Protein AF-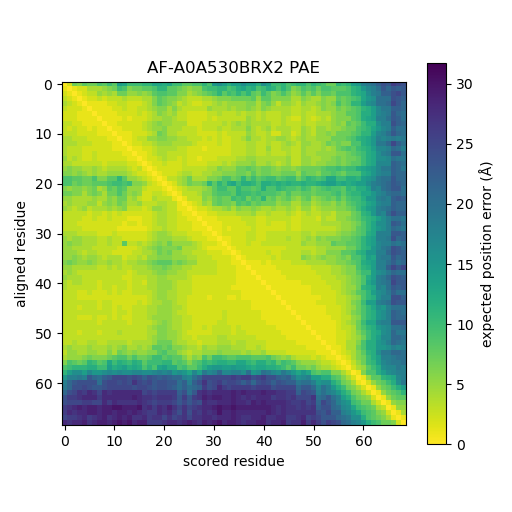A0A530BRX2-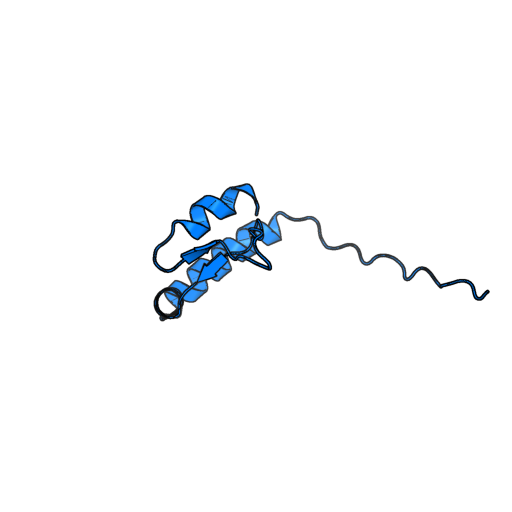F1 (afdb_monomer)

pLDDT: mean 84.35, std 10.23, range [52.38, 94.12]

Structure (mmCIF, N/CA/C/O backbone):
data_AF-A0A530BRX2-F1
#
_entry.id   AF-A0A530BRX2-F1
#
loop_
_atom_site.group_PDB
_atom_site.id
_atom_site.type_symbol
_atom_site.label_atom_id
_atom_site.label_alt_id
_atom_site.label_comp_id
_atom_site.label_asym_id
_atom_site.label_entity_id
_atom_site.label_seq_id
_atom_site.pdbx_PDB_ins_code
_atom_site.Cartn_x
_atom_site.Cartn_y
_atom_site.Cartn_z
_atom_site.occupancy
_atom_site.B_iso_or_equiv
_atom_site.auth_seq_id
_atom_site.auth_comp_id
_atom_site.auth_asym_id
_atom_site.auth_atom_id
_atom_site.pdbx_PDB_model_num
ATOM 1 N N . GLY A 1 1 ? 3.109 -1.684 -7.608 1.00 75.31 1 GLY A N 1
ATOM 2 C CA . GLY A 1 1 ? 4.060 -1.373 -8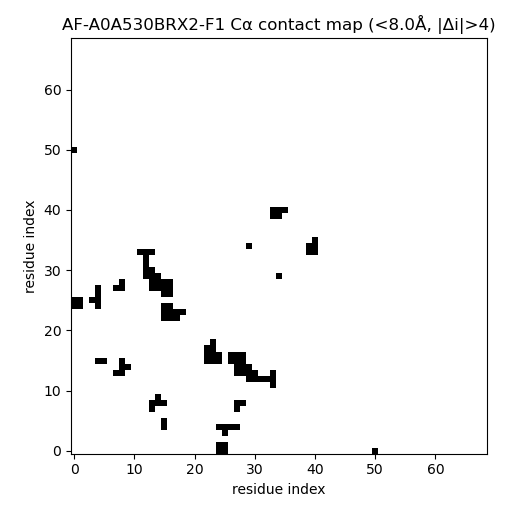.701 1.00 75.31 1 GLY A CA 1
ATOM 3 C C . GLY A 1 1 ? 3.945 0.066 -9.167 1.00 75.31 1 GLY A C 1
ATOM 4 O O . GLY A 1 1 ? 3.019 0.745 -8.743 1.00 75.31 1 GLY A O 1
ATOM 5 N N . LYS A 1 2 ? 4.847 0.522 -10.052 1.00 75.12 2 LYS A N 1
ATOM 6 C CA . LYS A 1 2 ? 4.932 1.924 -10.526 1.00 75.12 2 LYS A CA 1
ATOM 7 C C . LYS A 1 2 ? 3.598 2.475 -11.051 1.00 75.12 2 LYS A C 1
ATOM 9 O O . LYS A 1 2 ? 3.220 3.581 -10.699 1.00 75.12 2 LYS A O 1
ATOM 14 N N . ALA A 1 3 ? 2.851 1.679 -11.820 1.00 79.31 3 ALA A N 1
ATOM 15 C CA . ALA A 1 3 ? 1.547 2.079 -12.362 1.00 79.31 3 ALA A CA 1
ATOM 16 C C . ALA A 1 3 ? 0.449 2.210 -11.287 1.00 79.31 3 ALA A C 1
ATOM 18 O O . ALA A 1 3 ? -0.369 3.121 -11.339 1.00 79.31 3 ALA A O 1
ATOM 19 N N . ALA A 1 4 ? 0.455 1.331 -10.281 1.00 82.81 4 ALA A N 1
ATOM 20 C CA . ALA A 1 4 ? -0.523 1.351 -9.191 1.00 82.81 4 ALA A CA 1
ATOM 21 C C . ALA A 1 4 ? -0.196 2.393 -8.103 1.00 82.81 4 ALA A C 1
ATOM 23 O O . ALA A 1 4 ? -1.021 2.651 -7.232 1.00 82.81 4 ALA A O 1
ATOM 24 N N . HIS A 1 5 ? 1.002 2.986 -8.138 1.00 84.56 5 HIS A N 1
ATOM 25 C CA . HIS A 1 5 ? 1.495 3.903 -7.108 1.00 84.56 5 HIS A CA 1
ATOM 26 C C . HIS A 1 5 ? 0.653 5.173 -6.996 1.00 84.56 5 HIS A C 1
ATOM 28 O O . HIS A 1 5 ? 0.206 5.492 -5.900 1.00 84.56 5 HIS A O 1
ATOM 34 N N . ALA A 1 6 ? 0.364 5.843 -8.114 1.00 84.94 6 ALA A N 1
ATOM 35 C CA . ALA A 1 6 ? -0.444 7.063 -8.106 1.00 84.94 6 ALA A CA 1
ATOM 36 C C . ALA A 1 6 ? -1.867 6.806 -7.577 1.00 84.94 6 ALA A C 1
ATOM 38 O O . ALA A 1 6 ? -2.391 7.586 -6.783 1.00 84.94 6 ALA A O 1
ATOM 39 N N . ALA A 1 7 ? -2.467 5.672 -7.956 1.00 85.81 7 ALA A N 1
ATOM 40 C CA . ALA A 1 7 ? -3.786 5.274 -7.472 1.00 85.81 7 ALA A CA 1
ATOM 41 C C . ALA A 1 7 ? -3.768 4.959 -5.967 1.00 85.81 7 ALA A C 1
ATOM 43 O O . ALA A 1 7 ? -4.638 5.421 -5.235 1.00 85.81 7 ALA A O 1
ATOM 44 N N . ALA A 1 8 ? -2.755 4.226 -5.490 1.00 87.12 8 ALA A N 1
ATOM 45 C CA . ALA A 1 8 ? -2.573 3.920 -4.072 1.00 87.12 8 ALA A CA 1
ATOM 46 C C . ALA A 1 8 ? -2.342 5.186 -3.230 1.00 87.12 8 ALA A C 1
ATOM 48 O O . ALA A 1 8 ? -2.953 5.332 -2.178 1.00 87.12 8 ALA A O 1
ATOM 49 N N . ALA A 1 9 ? -1.529 6.122 -3.722 1.00 87.88 9 ALA A N 1
ATOM 50 C CA . ALA A 1 9 ? -1.251 7.398 -3.067 1.00 87.88 9 ALA A CA 1
ATOM 51 C C . ALA A 1 9 ? -2.448 8.368 -3.064 1.00 87.88 9 ALA A C 1
ATOM 53 O O . ALA A 1 9 ? -2.432 9.333 -2.313 1.00 87.88 9 ALA A O 1
ATOM 54 N N . SER A 1 10 ? -3.470 8.123 -3.890 1.00 88.56 10 SER A N 1
ATOM 55 C CA . SER A 1 10 ? -4.701 8.930 -3.931 1.00 88.56 10 SER A CA 1
ATOM 56 C C . SER A 1 10 ? -5.800 8.398 -3.002 1.00 88.56 10 SER A C 1
ATOM 58 O O . SER A 1 10 ? -6.873 8.993 -2.912 1.00 88.56 10 SER A O 1
ATOM 60 N N . ARG A 1 11 ? -5.578 7.255 -2.337 1.00 89.31 11 ARG A N 1
ATOM 61 C CA . ARG A 1 11 ? -6.539 6.688 -1.380 1.00 89.31 11 ARG A CA 1
ATOM 62 C C . ARG A 1 11 ? -6.556 7.525 -0.092 1.00 89.31 11 ARG A C 1
ATOM 64 O O . ARG A 1 11 ? -5.546 8.145 0.246 1.00 89.31 11 ARG A O 1
ATOM 71 N N . PRO A 1 12 ? -7.669 7.526 0.661 1.00 89.50 12 PRO A N 1
ATOM 72 C CA . PRO A 1 12 ? -7.736 8.210 1.947 1.00 89.50 12 PRO A CA 1
ATOM 73 C C . PRO A 1 12 ? -6.579 7.811 2.865 1.00 89.50 12 PRO A C 1
ATOM 75 O O . PRO A 1 12 ? -6.221 6.637 2.946 1.00 89.50 12 PRO A O 1
ATOM 78 N N . HIS A 1 13 ? -6.009 8.801 3.554 1.00 91.12 13 HIS A N 1
ATOM 79 C CA . HIS A 1 13 ? -4.898 8.629 4.497 1.00 91.12 13 HIS A CA 1
ATOM 80 C C . HIS A 1 13 ? -3.585 8.120 3.884 1.00 91.12 13 HIS A C 1
ATOM 82 O O . HIS A 1 13 ? -2.650 7.854 4.635 1.00 91.12 13 HIS A O 1
ATOM 88 N N . ALA A 1 14 ? -3.485 8.024 2.557 1.00 92.88 14 ALA A N 1
ATOM 89 C CA . ALA A 1 14 ? -2.258 7.672 1.862 1.00 92.88 14 ALA A CA 1
ATOM 90 C C . ALA A 1 14 ? -1.634 8.891 1.178 1.00 92.88 14 ALA A C 1
ATOM 92 O O . ALA A 1 14 ? -2.325 9.802 0.729 1.00 92.88 14 ALA A O 1
ATOM 93 N N . SER A 1 15 ? -0.309 8.900 1.098 1.00 89.56 15 SER A N 1
ATOM 94 C CA . SER A 1 15 ? 0.459 9.902 0.368 1.00 89.56 15 SER A CA 1
ATOM 95 C C . SER A 1 15 ? 1.692 9.265 -0.277 1.00 89.56 15 SER A C 1
ATOM 97 O O . SER A 1 15 ? 2.155 8.214 0.179 1.00 89.56 15 SER A O 1
ATOM 99 N N . PRO A 1 16 ? 2.266 9.867 -1.333 1.00 90.06 16 PRO A N 1
ATOM 100 C CA . PRO A 1 16 ? 3.555 9.431 -1.857 1.00 90.06 16 PRO A CA 1
ATOM 101 C C . PRO A 1 16 ? 4.625 9.470 -0.760 1.00 90.06 16 PRO A C 1
ATOM 103 O O . PRO A 1 16 ? 4.644 10.382 0.069 1.00 90.06 16 PRO A O 1
ATOM 106 N N . MET A 1 17 ? 5.506 8.470 -0.735 1.00 89.31 17 MET A N 1
ATOM 107 C CA . MET A 1 17 ? 6.668 8.491 0.150 1.00 89.31 17 MET A CA 1
ATOM 108 C C . MET A 1 17 ? 7.785 9.320 -0.488 1.00 89.31 17 MET A C 1
ATOM 110 O O . MET A 1 17 ? 8.237 9.007 -1.587 1.00 89.31 17 MET A O 1
ATOM 114 N N . GLU A 1 18 ? 8.261 10.341 0.221 1.00 88.25 18 GLU A N 1
ATOM 115 C CA . GLU A 1 18 ? 9.375 11.195 -0.202 1.00 88.25 18 GLU A CA 1
ATOM 116 C C . GLU A 1 18 ? 10.634 10.868 0.607 1.00 88.25 18 GLU A C 1
ATOM 118 O O . GLU A 1 18 ? 10.599 10.844 1.837 1.00 88.25 18 GLU A O 1
ATOM 123 N N . MET A 1 19 ? 11.770 10.657 -0.066 1.00 85.69 19 MET A N 1
ATOM 124 C CA . MET A 1 19 ? 13.068 10.480 0.593 1.00 85.69 19 MET A CA 1
ATOM 125 C C . MET A 1 19 ? 14.105 11.427 -0.012 1.00 85.69 19 MET A C 1
ATOM 127 O O . MET A 1 19 ? 14.529 11.269 -1.158 1.00 85.69 19 MET A O 1
ATOM 131 N N . GLY A 1 20 ? 14.522 12.426 0.775 1.00 83.50 20 GLY A N 1
ATOM 132 C CA . GLY A 1 20 ? 15.513 13.420 0.349 1.00 83.50 20 GLY A CA 1
ATOM 133 C C . GLY A 1 20 ? 15.052 14.279 -0.835 1.00 83.50 20 GLY A C 1
ATOM 134 O O . GLY A 1 20 ? 15.858 14.582 -1.709 1.00 83.50 20 GLY A O 1
ATOM 135 N N . GLY A 1 21 ? 13.757 14.614 -0.894 1.00 82.50 21 GLY A N 1
ATOM 136 C CA . GLY A 1 21 ? 13.163 15.428 -1.964 1.00 82.50 21 GLY A CA 1
ATOM 137 C C . GLY A 1 21 ? 12.879 14.675 -3.268 1.00 82.50 21 GLY A C 1
ATOM 138 O O . GLY A 1 21 ? 12.661 15.311 -4.296 1.00 82.50 21 GLY A O 1
ATOM 139 N N . ARG A 1 22 ? 12.925 13.337 -3.250 1.00 79.94 22 ARG A N 1
ATOM 140 C CA . ARG A 1 22 ? 12.534 12.492 -4.382 1.00 79.94 22 ARG A CA 1
ATOM 141 C C . ARG A 1 22 ? 11.407 11.552 -3.982 1.00 79.94 22 ARG A C 1
ATOM 143 O O . ARG A 1 22 ? 11.538 10.827 -2.989 1.00 79.94 22 ARG A O 1
ATOM 150 N N . SER A 1 23 ? 10.386 11.483 -4.831 1.00 78.31 23 SER A N 1
ATOM 151 C CA . SER A 1 23 ? 9.306 10.515 -4.701 1.00 78.31 23 SER A CA 1
ATOM 152 C C . SER A 1 23 ? 9.845 9.107 -4.904 1.00 78.31 23 SER A C 1
ATOM 154 O O . SER A 1 23 ? 10.423 8.777 -5.942 1.00 78.31 23 SER A O 1
ATOM 156 N N . MET A 1 24 ? 9.649 8.256 -3.904 1.00 83.50 24 MET A N 1
ATOM 157 C CA . MET A 1 24 ? 9.954 6.839 -3.997 1.00 83.50 24 MET A CA 1
ATOM 158 C C . MET A 1 24 ? 8.828 6.142 -4.753 1.00 83.50 24 MET A C 1
ATOM 160 O O . MET A 1 24 ? 7.803 5.754 -4.192 1.00 83.50 24 MET A O 1
ATOM 164 N N . GLU A 1 25 ? 9.012 5.992 -6.058 1.00 81.56 25 GLU A N 1
ATOM 165 C CA . GLU A 1 25 ? 8.034 5.324 -6.907 1.00 81.56 25 GLU A CA 1
ATOM 166 C C . GLU A 1 25 ? 7.798 3.884 -6.435 1.00 81.56 25 GLU A C 1
ATOM 168 O O . GLU A 1 25 ? 8.728 3.096 -6.263 1.00 81.56 25 GLU A O 1
ATOM 173 N N . GLY A 1 26 ? 6.529 3.536 -6.218 1.00 84.44 26 GLY A N 1
ATOM 174 C CA . GLY A 1 26 ? 6.139 2.238 -5.667 1.00 84.44 26 GLY A CA 1
ATOM 175 C C . GLY A 1 26 ? 6.059 2.182 -4.139 1.00 84.44 26 GLY A C 1
ATOM 176 O O . GLY A 1 26 ? 5.610 1.161 -3.627 1.00 84.44 26 GLY A O 1
ATOM 177 N N . TYR A 1 27 ? 6.401 3.264 -3.431 1.00 86.62 27 TYR A N 1
ATOM 178 C CA . TYR A 1 27 ? 6.249 3.386 -1.981 1.00 86.62 27 TYR A CA 1
ATOM 179 C C . TYR A 1 27 ? 5.226 4.467 -1.624 1.00 86.62 27 TYR A C 1
ATOM 181 O O . TYR A 1 27 ? 5.252 5.581 -2.151 1.00 86.62 27 TYR A O 1
ATOM 189 N N . VAL A 1 28 ? 4.326 4.140 -0.702 1.00 91.00 28 VAL A N 1
ATOM 190 C CA . VAL A 1 28 ? 3.328 5.066 -0.157 1.00 91.00 28 VAL A CA 1
ATOM 191 C C . VAL A 1 28 ? 3.465 5.120 1.358 1.00 91.00 28 VAL A C 1
ATOM 193 O O . VAL A 1 28 ? 3.858 4.139 1.988 1.00 91.00 28 VAL A O 1
ATOM 196 N N . HIS A 1 29 ? 3.160 6.271 1.938 1.00 91.00 29 HIS A N 1
ATOM 197 C CA . HIS A 1 29 ? 3.006 6.444 3.372 1.00 91.00 29 HIS A CA 1
ATOM 198 C C . HIS A 1 29 ? 1.514 6.409 3.699 1.00 91.00 29 HIS A C 1
ATOM 200 O O . HIS A 1 29 ? 0.741 7.132 3.076 1.00 91.00 29 HIS A O 1
ATOM 206 N N . VAL A 1 30 ? 1.113 5.576 4.656 1.00 93.12 30 VAL A N 1
ATOM 207 C CA . VAL A 1 30 ? -0.273 5.494 5.130 1.00 93.12 30 VAL A CA 1
ATOM 208 C C . VAL A 1 30 ? -0.300 5.997 6.567 1.00 93.12 30 VAL A C 1
ATOM 210 O O . VAL A 1 30 ? 0.445 5.504 7.412 1.00 93.12 30 VAL A O 1
ATOM 213 N N . ALA A 1 31 ? -1.114 7.014 6.841 1.00 92.50 31 ALA A N 1
ATOM 214 C CA . ALA A 1 31 ? -1.287 7.546 8.186 1.00 92.50 31 ALA A CA 1
ATOM 215 C C . ALA A 1 31 ? -1.994 6.514 9.089 1.00 92.50 31 ALA A C 1
ATOM 217 O O . ALA A 1 31 ? -2.739 5.679 8.574 1.00 92.50 31 ALA A O 1
ATOM 218 N N . PRO A 1 32 ? -1.846 6.589 10.426 1.00 91.62 32 PRO A N 1
ATOM 219 C CA . PRO A 1 32 ? -2.422 5.602 11.348 1.00 91.62 32 PRO A CA 1
ATOM 220 C C . PRO A 1 32 ? -3.930 5.372 11.175 1.00 91.62 32 PRO A C 1
ATOM 222 O O . PRO A 1 32 ? -4.424 4.276 11.413 1.00 91.62 32 PRO A O 1
ATOM 225 N N . GLN A 1 33 ? -4.666 6.391 10.724 1.00 92.00 33 GLN A N 1
ATOM 226 C CA . GLN A 1 33 ? -6.103 6.305 10.453 1.00 92.00 33 GLN A CA 1
ATOM 227 C C . GLN A 1 33 ? -6.426 5.382 9.270 1.00 92.00 33 GLN A C 1
ATOM 229 O O . GLN A 1 33 ? -7.483 4.766 9.254 1.00 92.00 33 GLN A O 1
ATOM 234 N N . GLY A 1 34 ? -5.515 5.256 8.302 1.00 89.00 34 GLY A N 1
ATOM 235 C CA . GLY A 1 34 ? -5.652 4.368 7.146 1.00 89.00 34 GLY A CA 1
ATOM 236 C C . GLY A 1 34 ? -5.239 2.920 7.413 1.00 89.00 34 GLY A C 1
ATOM 237 O O . GLY A 1 34 ? -5.279 2.115 6.488 1.00 89.00 34 GLY A O 1
ATOM 238 N N . THR A 1 35 ? -4.821 2.598 8.640 1.00 92.44 35 THR A N 1
ATOM 239 C CA . THR A 1 35 ? -4.511 1.236 9.112 1.00 92.44 35 THR A CA 1
ATOM 240 C C . THR A 1 35 ? -5.118 0.984 10.496 1.00 92.44 35 THR A C 1
ATOM 242 O O . THR A 1 35 ? -4.569 0.218 11.286 1.00 92.44 35 THR A O 1
ATOM 245 N N . ALA A 1 36 ? -6.202 1.688 10.837 1.00 92.38 36 ALA A N 1
ATOM 246 C CA . ALA A 1 36 ? -6.791 1.650 12.174 1.00 92.38 36 ALA A CA 1
ATOM 247 C C . ALA A 1 36 ? -7.545 0.341 12.449 1.00 92.38 36 ALA A C 1
ATOM 249 O O . ALA A 1 36 ? -7.671 -0.063 13.606 1.00 92.38 36 ALA A O 1
ATOM 250 N N . SER A 1 37 ? -8.032 -0.323 11.398 1.00 94.06 37 SER A N 1
ATOM 251 C CA . SER A 1 37 ? -8.662 -1.638 11.4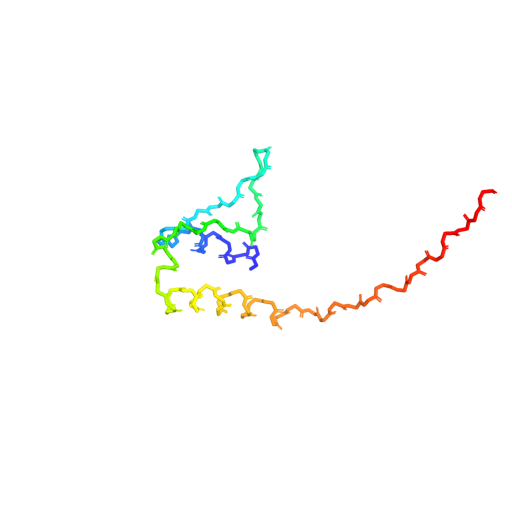79 1.00 94.06 37 SER A CA 1
ATOM 252 C C . SER A 1 37 ? -7.847 -2.710 10.755 1.00 94.06 37 SER A C 1
ATOM 254 O O . SER A 1 37 ? -7.056 -2.429 9.852 1.00 94.06 37 SER A O 1
ATOM 256 N N . GLU A 1 38 ? -8.086 -3.968 11.124 1.00 92.81 38 GLU A N 1
ATOM 257 C CA . GLU A 1 38 ? -7.513 -5.119 10.421 1.00 92.81 38 GLU A CA 1
ATOM 258 C C . GLU A 1 38 ? -7.951 -5.163 8.951 1.00 92.81 38 GLU A C 1
ATOM 260 O O . GLU A 1 38 ? -7.149 -5.504 8.087 1.00 92.81 38 GLU A O 1
ATOM 265 N N . ALA A 1 39 ? -9.188 -4.754 8.648 1.00 92.25 39 ALA A N 1
ATOM 266 C CA . ALA A 1 39 ? -9.692 -4.681 7.279 1.00 92.25 39 ALA A CA 1
ATOM 267 C C . ALA A 1 39 ? -8.933 -3.636 6.447 1.00 92.25 39 ALA A C 1
ATOM 269 O O . ALA A 1 39 ? -8.563 -3.912 5.305 1.00 92.25 39 ALA A O 1
ATOM 270 N N . ASP A 1 40 ? -8.644 -2.468 7.030 1.00 91.94 40 ASP A N 1
ATOM 271 C CA . ASP A 1 40 ? -7.865 -1.425 6.358 1.00 91.94 40 ASP A CA 1
ATOM 272 C C . ASP A 1 40 ? -6.441 -1.906 6.080 1.00 91.94 40 ASP A C 1
ATOM 274 O O . ASP A 1 40 ? -5.948 -1.786 4.958 1.00 91.94 40 ASP A O 1
ATOM 278 N N . LEU A 1 41 ? -5.791 -2.509 7.083 1.00 93.06 41 LEU A N 1
ATOM 279 C CA . LEU A 1 41 ? -4.453 -3.075 6.928 1.00 93.06 41 LEU A CA 1
ATOM 280 C C . LEU A 1 41 ? -4.431 -4.192 5.874 1.00 93.06 41 LEU A C 1
ATOM 282 O O . LEU A 1 41 ? -3.546 -4.210 5.019 1.00 93.06 41 LEU A O 1
ATOM 286 N N . THR A 1 42 ? -5.415 -5.089 5.904 1.00 94.12 42 THR A N 1
ATOM 287 C CA . THR A 1 42 ? -5.535 -6.199 4.951 1.00 94.12 42 THR A CA 1
ATOM 288 C C . THR A 1 42 ? -5.681 -5.682 3.525 1.00 94.12 42 THR A C 1
ATOM 290 O O . THR A 1 42 ? -4.956 -6.132 2.646 1.00 94.12 42 THR A O 1
ATOM 293 N N . ALA A 1 43 ? -6.496 -4.648 3.294 1.00 92.56 43 ALA A N 1
ATOM 294 C CA . ALA A 1 43 ? -6.641 -4.053 1.967 1.00 92.56 43 ALA A CA 1
ATOM 295 C C . ALA A 1 43 ? -5.312 -3.510 1.403 1.00 92.56 43 ALA A C 1
ATOM 297 O O . ALA A 1 43 ? -5.064 -3.593 0.198 1.00 92.56 43 ALA A O 1
ATOM 298 N N . TRP A 1 44 ? -4.438 -2.962 2.254 1.00 93.50 44 TRP A N 1
ATOM 299 C CA . TRP A 1 44 ? -3.096 -2.540 1.839 1.00 93.50 44 TRP A CA 1
ATOM 300 C C . TRP A 1 44 ? -2.181 -3.721 1.520 1.00 93.50 44 TRP A C 1
ATOM 302 O O . TRP A 1 44 ? -1.431 -3.665 0.541 1.00 93.50 44 TRP A O 1
ATOM 312 N N . LEU A 1 45 ? -2.250 -4.786 2.322 1.00 93.00 45 LEU A N 1
ATOM 313 C CA . LEU A 1 45 ? -1.489 -6.011 2.091 1.00 93.00 45 LEU A CA 1
ATOM 314 C C . LEU A 1 45 ? -1.915 -6.696 0.793 1.00 93.00 45 LEU A C 1
ATOM 316 O O . LEU A 1 45 ? -1.044 -7.043 0.003 1.00 93.00 45 LEU A O 1
ATOM 320 N N . ASP A 1 46 ? -3.213 -6.802 0.521 1.00 93.62 46 ASP A N 1
ATOM 321 C CA . ASP A 1 46 ? -3.742 -7.411 -0.702 1.00 93.62 46 ASP A CA 1
ATOM 322 C C . ASP A 1 46 ? -3.240 -6.683 -1.953 1.00 93.62 46 ASP A C 1
ATOM 324 O O . ASP A 1 46 ? -2.787 -7.311 -2.908 1.00 93.62 46 ASP A O 1
ATOM 328 N N . LEU A 1 47 ? -3.233 -5.344 -1.939 1.00 90.6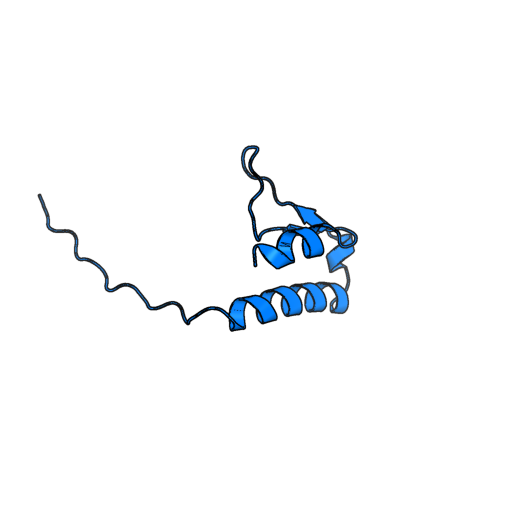9 47 LEU A N 1
ATOM 329 C CA . LEU A 1 47 ? -2.681 -4.541 -3.037 1.00 90.69 47 LEU A CA 1
ATOM 330 C C . LEU A 1 47 ? -1.180 -4.782 -3.240 1.00 90.69 47 LEU A C 1
ATOM 332 O O . LEU A 1 47 ? -0.697 -4.807 -4.377 1.00 90.69 47 LEU A O 1
ATOM 336 N N . ALA A 1 48 ? -0.431 -4.917 -2.145 1.00 90.81 48 ALA A N 1
ATOM 337 C CA . ALA A 1 48 ? 0.999 -5.179 -2.203 1.00 90.81 48 ALA A CA 1
ATOM 338 C C . ALA A 1 48 ? 1.282 -6.595 -2.723 1.00 90.81 48 ALA A C 1
ATOM 340 O O . ALA A 1 48 ? 2.088 -6.755 -3.643 1.00 90.81 48 ALA A O 1
ATOM 341 N N . LEU A 1 49 ? 0.594 -7.600 -2.180 1.00 91.62 49 LEU A N 1
ATOM 342 C CA . LEU A 1 49 ? 0.727 -9.007 -2.546 1.00 91.62 49 LEU A CA 1
ATOM 343 C C . LEU A 1 49 ? 0.334 -9.240 -4.001 1.00 91.62 49 LEU A C 1
ATOM 345 O O . LEU A 1 49 ? 1.152 -9.764 -4.751 1.00 91.62 49 LEU A O 1
ATOM 349 N N . ALA A 1 50 ? -0.821 -8.731 -4.438 1.00 91.06 50 ALA A N 1
ATOM 350 C CA . ALA A 1 50 ? -1.276 -8.855 -5.822 1.00 91.06 50 ALA A CA 1
ATOM 351 C C . ALA A 1 50 ? -0.247 -8.321 -6.829 1.00 91.06 50 ALA A C 1
ATOM 353 O O . ALA A 1 50 ? -0.124 -8.843 -7.932 1.00 91.06 50 ALA A O 1
ATOM 354 N N . PHE A 1 51 ? 0.526 -7.289 -6.470 1.00 88.94 51 PHE A N 1
ATOM 355 C CA . PHE A 1 51 ? 1.632 -6.835 -7.310 1.00 88.94 51 PHE A CA 1
ATOM 356 C C . PHE A 1 51 ? 2.866 -7.738 -7.199 1.00 88.94 51 PHE A C 1
ATOM 358 O O . PHE A 1 51 ? 3.452 -8.088 -8.221 1.00 88.94 51 PHE A O 1
ATOM 365 N N . VAL A 1 52 ? 3.292 -8.094 -5.986 1.00 90.12 52 VAL A N 1
ATOM 366 C CA . VAL A 1 52 ? 4.502 -8.904 -5.762 1.00 90.12 52 VAL A CA 1
ATOM 367 C C . VAL A 1 52 ? 4.383 -10.286 -6.402 1.00 90.12 52 VAL A C 1
ATOM 369 O O . VAL A 1 52 ? 5.362 -10.765 -6.966 1.00 90.12 52 VAL A O 1
ATOM 372 N N . GLU A 1 53 ? 3.196 -10.888 -6.392 1.00 90.69 53 GLU A N 1
ATOM 373 C CA . GLU A 1 53 ? 2.917 -12.175 -7.039 1.00 90.69 53 GLU A CA 1
ATOM 374 C C . GLU A 1 53 ? 3.124 -12.148 -8.561 1.00 90.69 53 GLU A C 1
ATOM 376 O O . GLU A 1 53 ? 3.434 -13.176 -9.156 1.00 90.69 53 GLU A O 1
ATOM 381 N N . THR A 1 54 ? 3.022 -10.976 -9.202 1.00 90.62 54 THR A N 1
ATOM 382 C CA . THR A 1 54 ? 3.317 -10.828 -10.641 1.00 90.62 54 THR A CA 1
ATOM 383 C C . THR A 1 54 ? 4.811 -10.759 -10.952 1.00 90.62 54 THR A C 1
ATOM 38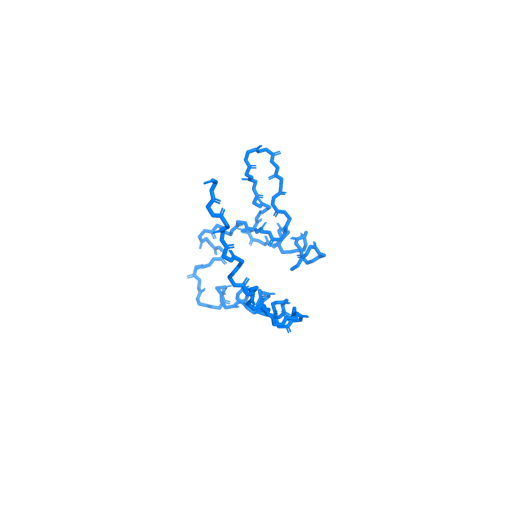5 O O . THR A 1 54 ? 5.206 -10.854 -12.116 1.00 90.62 54 THR A O 1
ATOM 388 N N . LEU A 1 55 ? 5.661 -10.557 -9.941 1.00 87.94 55 LEU A N 1
ATOM 389 C CA . LEU A 1 55 ? 7.097 -10.430 -10.141 1.00 87.94 55 LEU A CA 1
ATOM 390 C C . LEU A 1 55 ? 7.741 -11.813 -10.272 1.00 87.94 55 LEU A C 1
ATOM 392 O O . LEU A 1 55 ? 7.374 -12.743 -9.550 1.00 87.94 55 LEU A O 1
ATOM 396 N N . PRO A 1 56 ? 8.753 -11.964 -11.146 1.00 86.31 56 PRO A N 1
ATOM 397 C CA . PRO A 1 56 ? 9.512 -13.199 -11.192 1.00 86.31 56 PRO A CA 1
ATOM 398 C C . PRO A 1 56 ? 10.160 -13.460 -9.824 1.00 86.31 56 PRO A C 1
ATOM 400 O O . PRO A 1 56 ? 10.590 -12.514 -9.147 1.00 86.31 56 PRO A O 1
ATOM 403 N N . PRO A 1 57 ? 10.280 -14.733 -9.412 1.00 85.06 57 PRO A N 1
ATOM 404 C CA . PRO A 1 57 ? 10.930 -15.073 -8.162 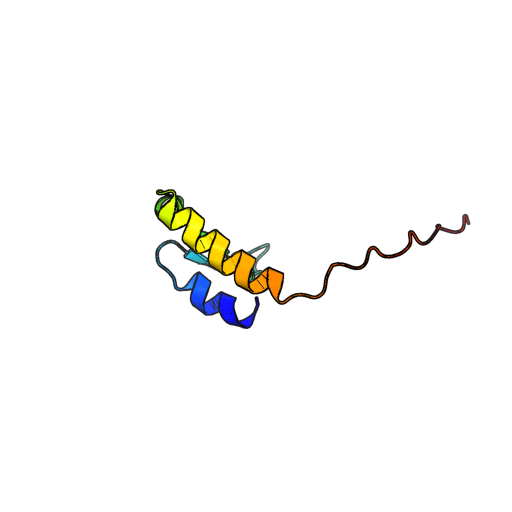1.00 85.06 57 PRO A CA 1
ATOM 405 C C . PRO A 1 57 ? 12.349 -14.511 -8.154 1.00 85.06 57 PRO A C 1
ATOM 407 O O . PRO A 1 57 ? 13.090 -14.587 -9.137 1.00 85.06 57 PRO A O 1
ATOM 410 N N . LYS A 1 58 ? 12.742 -13.940 -7.016 1.00 79.31 58 LYS A N 1
ATOM 411 C CA . LYS A 1 58 ? 14.078 -13.379 -6.835 1.00 79.31 58 LYS A CA 1
ATOM 412 C C . LYS A 1 58 ? 15.119 -14.497 -6.926 1.00 79.31 58 LYS A C 1
ATOM 414 O O . LYS A 1 58 ? 15.343 -15.233 -5.965 1.00 79.31 58 LYS A O 1
ATOM 419 N N . ILE A 1 59 ? 15.776 -14.606 -8.078 1.00 78.56 59 ILE A N 1
ATOM 420 C CA . ILE A 1 59 ? 16.900 -15.521 -8.288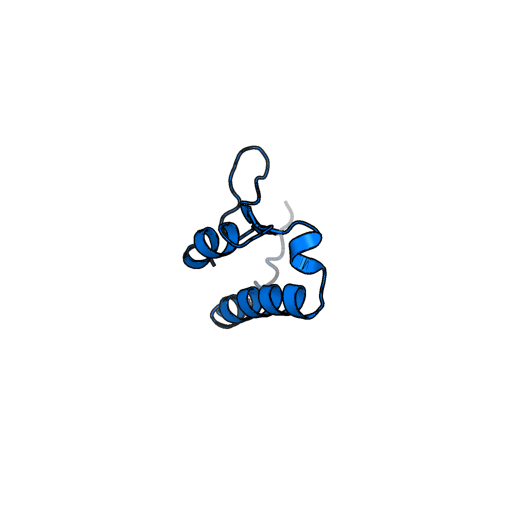 1.00 78.56 59 ILE A CA 1
ATOM 421 C C . ILE A 1 59 ? 18.047 -15.037 -7.395 1.00 78.56 59 ILE A C 1
ATOM 423 O O . ILE A 1 59 ? 18.494 -13.895 -7.516 1.00 78.56 59 ILE A O 1
ATOM 427 N N . LYS A 1 60 ? 18.505 -15.868 -6.450 1.00 68.12 60 LYS A N 1
ATOM 428 C CA . LYS A 1 60 ? 19.651 -15.528 -5.593 1.00 68.12 60 LYS A CA 1
ATOM 429 C C . LYS A 1 60 ? 20.884 -15.367 -6.496 1.00 68.12 60 LYS A C 1
ATOM 431 O O . LYS A 1 60 ? 21.274 -16.360 -7.110 1.00 68.12 60 LYS A O 1
ATOM 436 N N . PRO A 1 61 ? 21.513 -14.179 -6.598 1.00 60.53 61 PRO A N 1
ATOM 437 C CA . PRO A 1 61 ? 22.756 -14.071 -7.345 1.00 60.53 61 PRO A CA 1
ATOM 438 C C . PRO A 1 61 ? 23.805 -14.934 -6.640 1.00 60.53 61 PRO A C 1
ATOM 440 O O . PRO A 1 61 ? 23.956 -14.863 -5.415 1.00 60.53 61 PRO A O 1
ATOM 443 N N . ALA A 1 62 ? 24.503 -15.779 -7.401 1.00 63.41 62 ALA A N 1
ATOM 444 C CA . ALA A 1 62 ? 25.641 -16.524 -6.884 1.00 63.41 62 ALA A CA 1
ATOM 445 C C . ALA A 1 62 ? 26.632 -15.529 -6.260 1.00 63.41 62 ALA A C 1
ATOM 447 O O . ALA A 1 62 ? 26.925 -14.478 -6.832 1.00 63.41 62 ALA A O 1
ATOM 448 N N . LYS A 1 63 ? 27.105 -15.834 -5.050 1.00 61.25 63 LYS A N 1
ATOM 449 C CA . LYS A 1 63 ? 28.026 -14.986 -4.289 1.00 61.25 63 LYS A CA 1
ATOM 450 C C . LYS A 1 63 ? 29.324 -14.852 -5.097 1.00 61.25 63 LYS A C 1
ATOM 452 O O . LYS A 1 63 ? 30.134 -15.772 -5.094 1.00 61.25 63 LYS A O 1
ATOM 457 N N . VAL A 1 64 ? 29.511 -13.741 -5.816 1.00 61.31 64 VAL A N 1
ATOM 458 C CA . VAL A 1 64 ? 30.762 -13.466 -6.540 1.00 61.31 64 VAL A CA 1
ATOM 459 C C . VAL A 1 64 ? 31.866 -13.333 -5.493 1.00 61.31 64 VAL A C 1
ATOM 461 O O . VAL A 1 64 ? 31.895 -12.368 -4.725 1.00 61.31 64 VAL A O 1
ATOM 464 N N . ALA A 1 65 ? 32.731 -14.344 -5.405 1.00 66.25 65 ALA A N 1
ATOM 465 C CA . ALA A 1 65 ? 33.882 -14.332 -4.517 1.00 66.25 65 ALA A CA 1
ATOM 466 C C . ALA A 1 65 ? 34.809 -13.180 -4.934 1.00 66.25 65 ALA A C 1
ATOM 468 O O . ALA A 1 65 ? 35.302 -13.145 -6.062 1.00 66.25 65 ALA A O 1
ATOM 469 N N . LYS A 1 66 ? 35.014 -12.208 -4.038 1.00 58.69 66 LYS A N 1
ATOM 470 C CA . LYS A 1 66 ? 35.982 -11.127 -4.249 1.00 58.69 66 LYS A CA 1
ATOM 471 C C . LYS A 1 66 ? 37.380 -11.744 -4.364 1.00 58.69 66 LYS A C 1
ATOM 473 O O . LYS A 1 66 ? 37.807 -12.454 -3.457 1.00 58.69 66 LYS A O 1
ATOM 478 N N . ARG A 1 67 ? 38.080 -11.470 -5.468 1.00 52.38 67 ARG A N 1
ATOM 479 C CA . ARG A 1 67 ? 39.496 -11.821 -5.647 1.00 52.38 67 ARG A CA 1
ATOM 480 C C . ARG A 1 67 ? 40.333 -10.858 -4.784 1.00 52.38 67 ARG A C 1
ATOM 482 O O . ARG A 1 67 ? 40.080 -9.656 -4.880 1.00 52.38 67 ARG A O 1
ATOM 489 N N . PRO A 1 68 ? 41.242 -11.334 -3.915 1.00 67.38 68 PRO A N 1
ATOM 490 C CA . PRO A 1 68 ? 42.105 -10.442 -3.144 1.00 67.38 68 PRO A CA 1
ATOM 491 C C . PRO A 1 68 ? 43.102 -9.718 -4.064 1.00 67.38 68 PRO A C 1
ATOM 493 O O . PRO A 1 68 ? 43.411 -10.219 -5.150 1.00 67.38 68 PRO A O 1
ATOM 496 N N . ALA A 1 69 ? 43.507 -8.519 -3.631 1.00 65.38 69 ALA A N 1
ATOM 497 C CA . ALA A 1 69 ? 44.452 -7.623 -4.301 1.00 65.38 69 ALA A CA 1
ATOM 498 C C . ALA A 1 69 ? 45.891 -8.149 -4.250 1.00 65.38 69 ALA A C 1
ATOM 500 O O . ALA A 1 69 ? 46.222 -8.832 -3.253 1.00 65.38 69 ALA A O 1
#

Secondary structure (DSSP, 8-state):
-HHHHHHHHTSTTEEEEEETTEEEEEEEEE-GGGGSSHHHHHHHHHHHHHHHTTSPP-PPPP--PPPP-

Radius of gyration: 16.85 Å; Cα contacts (8 Å, |Δi|>4): 55; chains: 1; bounding box: 54×32×24 Å

Mean predicted aligned error: 8.38 Å

Sequence (69 aa):
GKAAHAAAASRPHASPMEMGGRSMEGYVHVAPQGTASEADLTAWLDLALAFVETLPPKIKPAKVAKRPA

Foldseek 3Di:
DQVCQVVQQPDPQKHFDDDPNDGPRPDIDGDCVQVVDPVSVVVVVCVVCVVVVPDDPPDPPDPPDDDDD

Solvent-accessible surface area (backbone atoms only 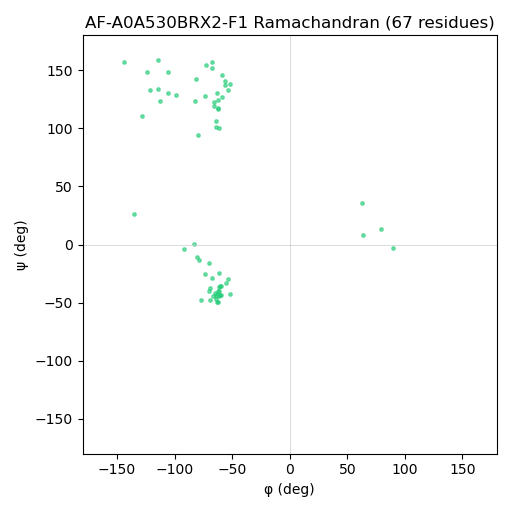— not comparable to full-atom values): 4284 Å² total; per-residue (Å²): 80,67,83,52,29,64,62,55,25,70,38,82,53,31,31,72,28,69,60,97,91,37,77,41,80,54,43,63,41,66,42,70,81,43,48,69,42,71,68,43,42,46,56,55,48,51,59,50,47,65,44,55,73,72,48,79,79,83,74,78,75,78,81,78,77,82,79,82,132